Protein AF-A0A4V3BQ70-F1 (afdb_monomer_lite)

Radius of gyration: 15.65 Å; chains: 1; bounding box: 42×24×48 Å

Sequence (89 aa):
MNEQPVVLVTGALSSIGRATALVFARSKASVVMLDRLTQTSERKAAFLDTVPLKRAGTPEEIAQAIVYVASASFMTGEVLRVNGGRTAS

pLDDT: mean 79.4, std 8.73, range [48.72, 93.12]

Foldseek 3Di:
DPDQAEEEFEQCVDAPSVVVQVVSVVVRHNYHYHYDPPQDPVNVQVVLVLAPQSDDDHSVLVVVVVVVQVPPPPDDDDDDDPGNPSDDD

Structure (mmCIF, N/CA/C/O backbone):
data_AF-A0A4V3BQ70-F1
#
_entry.id   AF-A0A4V3BQ70-F1
#
loop_
_atom_site.group_PDB
_atom_site.id
_atom_site.type_symbol
_atom_site.label_atom_id
_atom_site.label_alt_id
_atom_site.label_comp_id
_atom_site.label_asym_id
_atom_site.label_entity_id
_atom_site.label_seq_id
_atom_site.pdbx_PDB_ins_code
_atom_site.Cartn_x
_atom_site.Cartn_y
_atom_site.Cartn_z
_atom_site.occupancy
_atom_site.B_iso_or_equiv
_atom_site.auth_seq_id
_atom_site.auth_comp_id
_atom_site.auth_asym_id
_atom_site.auth_atom_id
_atom_site.pdbx_PDB_model_num
ATOM 1 N N . MET A 1 1 ? -6.123 -2.967 31.709 1.00 48.72 1 MET A N 1
ATOM 2 C CA . MET A 1 1 ? -4.920 -2.635 30.919 1.00 48.72 1 MET A CA 1
ATOM 3 C C . MET A 1 1 ? -5.403 -1.982 29.638 1.00 48.72 1 MET A C 1
ATOM 5 O O . MET A 1 1 ? -6.277 -2.554 29.006 1.00 48.72 1 MET A O 1
ATOM 9 N N . ASN A 1 2 ? -4.942 -0.775 29.304 1.00 52.66 2 ASN A N 1
ATOM 10 C CA . ASN A 1 2 ? -5.269 -0.169 28.011 1.00 52.66 2 ASN A CA 1
ATOM 11 C C . ASN A 1 2 ? -4.417 -0.862 26.948 1.00 52.66 2 ASN A C 1
ATOM 13 O O . ASN A 1 2 ? -3.230 -0.565 26.832 1.00 52.66 2 ASN A O 1
ATOM 17 N N . GLU A 1 3 ? -4.998 -1.800 26.209 1.00 68.19 3 GLU A N 1
ATOM 18 C CA . GLU A 1 3 ? -4.300 -2.455 25.106 1.00 68.19 3 GLU A CA 1
ATOM 19 C C . GLU A 1 3 ? -4.283 -1.508 23.906 1.00 68.19 3 GLU A C 1
ATOM 21 O O . GLU A 1 3 ? -5.263 -1.372 23.176 1.00 68.19 3 GLU A O 1
ATOM 26 N N . GLN A 1 4 ? -3.178 -0.781 23.736 1.00 72.75 4 GLN A N 1
ATOM 27 C CA . GLN A 1 4 ? -2.955 -0.039 22.500 1.00 72.75 4 GLN A CA 1
ATOM 28 C C . GLN A 1 4 ? -2.764 -1.054 21.364 1.00 72.75 4 GLN A C 1
ATOM 30 O O . GLN A 1 4 ? -1.882 -1.909 21.472 1.00 72.75 4 GLN A O 1
ATOM 35 N N . PRO A 1 5 ? -3.556 -0.985 20.282 1.00 78.31 5 PRO A N 1
ATOM 36 C CA . PRO A 1 5 ? -3.458 -1.951 19.198 1.00 78.31 5 PRO A CA 1
ATOM 37 C C . PRO A 1 5 ? -2.088 -1.850 18.517 1.00 78.31 5 PRO A C 1
ATOM 39 O O . PRO A 1 5 ? -1.600 -0.749 18.251 1.00 78.31 5 PRO A O 1
ATOM 42 N N . VAL A 1 6 ? -1.467 -2.997 18.233 1.00 80.94 6 VAL A N 1
ATOM 43 C CA . VAL A 1 6 ? -0.181 -3.084 17.525 1.00 80.94 6 VAL A CA 1
ATOM 44 C C . VAL A 1 6 ? -0.437 -3.340 16.040 1.00 80.94 6 VAL A C 1
ATOM 46 O O . VAL A 1 6 ? -1.164 -4.267 15.691 1.00 80.94 6 VAL A O 1
ATOM 49 N N . VAL A 1 7 ? 0.164 -2.535 15.157 1.00 81.81 7 VAL A N 1
ATO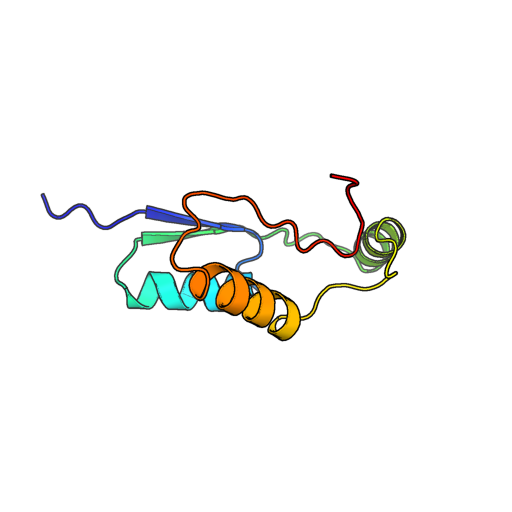M 50 C CA . VAL A 1 7 ? -0.023 -2.620 13.697 1.00 81.81 7 VAL A CA 1
ATOM 51 C C . VAL A 1 7 ? 1.331 -2.712 12.996 1.00 81.81 7 VAL A C 1
ATOM 53 O O . VAL A 1 7 ? 2.174 -1.835 13.164 1.00 81.81 7 VAL A O 1
ATOM 56 N N . LEU A 1 8 ? 1.536 -3.750 12.180 1.00 82.56 8 LEU A N 1
ATOM 57 C CA . LEU A 1 8 ? 2.710 -3.891 11.312 1.00 82.56 8 LEU A CA 1
ATOM 58 C C . LEU A 1 8 ? 2.400 -3.340 9.916 1.00 82.56 8 LEU A C 1
ATOM 60 O O . LEU A 1 8 ? 1.466 -3.799 9.263 1.00 82.56 8 LEU A O 1
ATOM 64 N N . VAL A 1 9 ? 3.216 -2.402 9.434 1.00 84.12 9 VAL A N 1
ATOM 65 C CA . VAL A 1 9 ? 3.098 -1.840 8.082 1.00 84.12 9 VAL A CA 1
ATOM 66 C C . VAL A 1 9 ? 4.359 -2.146 7.278 1.00 84.12 9 VAL A C 1
ATOM 68 O O . VAL A 1 9 ? 5.451 -1.700 7.628 1.00 84.12 9 VAL A O 1
ATOM 71 N N . THR A 1 10 ? 4.209 -2.894 6.181 1.00 83.06 10 THR A N 1
ATOM 72 C CA . THR A 1 10 ? 5.294 -3.181 5.228 1.00 83.06 10 THR A CA 1
ATOM 73 C C . THR A 1 10 ? 5.322 -2.145 4.100 1.00 83.06 10 THR A C 1
ATOM 75 O O . THR A 1 10 ? 4.264 -1.808 3.571 1.00 83.06 10 THR A O 1
ATOM 78 N N . GLY A 1 11 ? 6.501 -1.667 3.690 1.00 80.00 11 GLY A N 1
ATOM 79 C CA . GLY A 1 11 ? 6.626 -0.560 2.727 1.00 80.00 11 GLY A CA 1
ATOM 80 C C . GLY A 1 11 ? 6.330 0.808 3.355 1.00 80.00 11 GLY A C 1
ATOM 81 O O . GLY A 1 11 ? 5.847 1.718 2.684 1.00 80.00 11 GLY A O 1
ATOM 82 N N . ALA A 1 12 ? 6.535 0.932 4.670 1.00 85.00 12 ALA A N 1
ATOM 83 C CA . ALA A 1 12 ? 6.108 2.080 5.466 1.00 85.00 12 ALA A CA 1
ATOM 84 C C . ALA A 1 12 ? 6.920 3.367 5.236 1.00 85.00 12 ALA A C 1
ATOM 86 O O . ALA A 1 12 ? 6.511 4.433 5.697 1.00 85.00 12 ALA A O 1
ATOM 87 N N . LEU A 1 13 ? 8.055 3.306 4.534 1.00 79.25 13 LEU A N 1
ATOM 88 C CA . LEU A 1 13 ? 8.905 4.476 4.300 1.00 79.25 13 LEU A CA 1
ATOM 89 C C . LEU A 1 13 ? 8.458 5.293 3.085 1.00 79.25 13 LEU A C 1
ATOM 91 O O . LEU A 1 13 ? 8.855 6.452 2.954 1.00 79.25 13 LEU A O 1
ATOM 95 N N . SER A 1 14 ? 7.615 4.742 2.205 1.00 77.75 14 SER A N 1
ATOM 96 C CA . SER A 1 14 ? 7.174 5.437 0.992 1.00 77.75 14 SER A CA 1
ATOM 97 C C . SER A 1 14 ? 5.699 5.208 0.651 1.00 77.75 14 SER A C 1
ATOM 99 O O . SER A 1 14 ? 5.079 4.236 1.081 1.00 77.75 14 SER A O 1
ATOM 101 N N . SER A 1 15 ? 5.134 6.121 -0.150 1.00 82.88 15 SER A N 1
ATOM 102 C CA . SER A 1 15 ? 3.820 5.950 -0.785 1.00 82.88 15 SER A CA 1
ATOM 103 C C . SER A 1 15 ? 2.696 5.622 0.227 1.00 82.88 15 SER A C 1
ATOM 105 O O . SER A 1 15 ? 2.584 6.254 1.281 1.00 82.88 15 SER A O 1
ATOM 107 N N . ILE A 1 16 ? 1.860 4.634 -0.089 1.00 82.62 16 ILE A N 1
ATOM 108 C CA . ILE A 1 16 ? 0.684 4.196 0.675 1.00 82.62 16 ILE A CA 1
ATOM 109 C C . ILE A 1 16 ? 1.050 3.637 2.047 1.00 82.62 16 ILE A C 1
ATOM 111 O O . ILE A 1 16 ? 0.338 3.895 3.018 1.00 82.62 16 ILE A O 1
ATOM 115 N N . GLY A 1 17 ? 2.156 2.895 2.155 1.00 85.00 17 GLY A N 1
ATOM 116 C CA . GLY A 1 17 ? 2.588 2.335 3.435 1.00 85.00 17 GLY A CA 1
ATOM 117 C C . GLY A 1 17 ? 2.881 3.445 4.440 1.00 85.00 17 GLY A C 1
ATOM 118 O O . GLY A 1 17 ? 2.432 3.379 5.582 1.00 85.00 17 GLY A O 1
ATOM 119 N N . ARG A 1 18 ? 3.522 4.532 3.996 1.00 86.38 18 ARG A N 1
ATOM 120 C CA . ARG A 1 18 ? 3.756 5.712 4.839 1.00 86.38 18 ARG A CA 1
A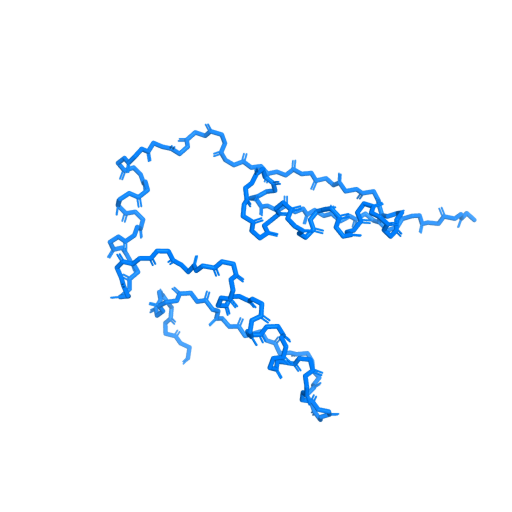TOM 121 C C . ARG A 1 18 ? 2.456 6.386 5.271 1.00 86.38 18 ARG A C 1
ATOM 123 O O . ARG A 1 18 ? 2.297 6.697 6.449 1.00 86.38 18 ARG A O 1
ATOM 130 N N . ALA A 1 19 ? 1.523 6.607 4.345 1.00 85.31 19 ALA A N 1
ATOM 131 C CA . ALA A 1 19 ? 0.232 7.217 4.669 1.00 85.31 19 ALA A CA 1
ATOM 132 C C . ALA A 1 19 ? -0.560 6.365 5.679 1.00 85.31 19 ALA A C 1
ATOM 134 O O . ALA A 1 19 ? -1.069 6.885 6.670 1.00 85.31 19 ALA A O 1
ATOM 135 N N . THR A 1 20 ? -0.576 5.047 5.479 1.00 84.19 20 THR A N 1
ATOM 136 C CA . THR A 1 20 ? -1.235 4.072 6.358 1.00 84.19 20 THR A CA 1
ATOM 137 C C . THR A 1 20 ? -0.612 4.070 7.754 1.00 84.19 20 THR A C 1
ATOM 139 O O . THR A 1 20 ? -1.321 4.177 8.754 1.00 84.19 20 THR A O 1
ATOM 142 N N . ALA A 1 21 ? 0.720 4.032 7.836 1.00 83.31 21 ALA A N 1
ATOM 143 C CA . ALA A 1 21 ? 1.446 4.076 9.101 1.00 83.31 21 ALA A CA 1
ATOM 144 C C . ALA A 1 21 ? 1.166 5.369 9.891 1.00 83.31 21 ALA A C 1
ATOM 146 O O . ALA A 1 21 ? 0.983 5.324 11.107 1.00 83.31 21 ALA A O 1
ATOM 147 N N . LEU A 1 22 ? 1.060 6.514 9.204 1.00 85.19 22 LEU A N 1
ATOM 148 C CA . LEU A 1 22 ? 0.719 7.798 9.825 1.00 85.19 22 LEU A CA 1
ATOM 149 C C . LEU A 1 22 ? -0.711 7.832 10.373 1.00 85.19 22 LEU A C 1
ATOM 151 O O . LEU A 1 22 ? -0.934 8.397 11.444 1.00 85.19 22 LEU A O 1
ATOM 155 N N . VAL A 1 23 ? -1.676 7.239 9.667 1.00 90.00 23 VAL A N 1
ATOM 156 C CA . VAL A 1 23 ? -3.066 7.153 10.140 1.00 90.00 23 VAL A CA 1
ATOM 157 C C . VAL A 1 23 ? -3.143 6.326 11.423 1.00 90.00 23 VAL A C 1
ATOM 159 O O . VAL A 1 23 ? -3.696 6.797 12.415 1.00 90.00 23 VAL A O 1
ATOM 162 N N . PHE A 1 24 ? -2.523 5.146 11.453 1.00 88.62 24 PHE A N 1
ATOM 163 C CA . PHE A 1 24 ? -2.518 4.307 12.654 1.00 88.62 24 PHE A CA 1
ATOM 164 C C . PHE A 1 24 ? -1.779 4.955 13.829 1.00 88.62 24 PHE A C 1
ATOM 166 O O . PHE A 1 24 ? -2.266 4.897 14.960 1.00 88.62 24 PHE A O 1
ATOM 173 N N . ALA A 1 25 ? -0.668 5.648 13.568 1.00 79.62 25 ALA A N 1
ATOM 174 C CA . ALA A 1 25 ? 0.045 6.395 14.600 1.00 79.62 25 ALA A CA 1
ATOM 175 C C . ALA A 1 25 ? -0.838 7.497 15.222 1.00 79.62 25 ALA A C 1
ATOM 177 O O . ALA A 1 25 ? -0.871 7.650 16.443 1.00 79.62 25 ALA A O 1
ATOM 178 N N . ARG A 1 26 ? -1.614 8.230 14.406 1.00 89.62 26 ARG A N 1
ATOM 179 C CA . ARG A 1 26 ? -2.566 9.254 14.888 1.00 89.62 26 ARG A CA 1
ATOM 180 C C . ARG A 1 26 ? -3.703 8.659 15.718 1.00 89.62 26 ARG A C 1
ATOM 182 O O . ARG A 1 26 ? -4.145 9.292 16.673 1.00 89.62 26 ARG A O 1
ATOM 189 N N . SER A 1 27 ? -4.123 7.437 15.407 1.00 87.00 27 SER A N 1
ATOM 190 C CA . SER A 1 27 ? -5.123 6.690 16.178 1.00 87.00 27 SER A CA 1
ATOM 191 C C . SER A 1 27 ? -4.571 6.042 17.454 1.00 87.00 27 SER A C 1
ATOM 193 O O . SER A 1 27 ? -5.264 5.238 18.072 1.00 87.00 27 SER A O 1
ATOM 195 N N . LYS A 1 28 ? -3.348 6.398 17.880 1.00 88.25 28 LYS A N 1
ATOM 196 C CA . LYS A 1 28 ? -2.673 5.871 19.082 1.00 88.25 28 LYS A CA 1
ATOM 197 C C . LYS A 1 28 ? -2.387 4.364 19.033 1.00 88.25 28 LYS A C 1
ATOM 199 O O . LYS A 1 28 ? -2.261 3.730 20.080 1.00 88.25 28 LYS A O 1
ATOM 204 N N . ALA A 1 29 ? -2.274 3.790 17.836 1.00 86.38 29 ALA A N 1
ATOM 205 C CA . ALA A 1 29 ? -1.749 2.442 17.673 1.00 86.38 29 ALA A CA 1
ATOM 206 C C . ALA A 1 29 ? -0.220 2.442 17.839 1.00 86.38 29 ALA A C 1
ATOM 208 O O . ALA A 1 29 ? 0.462 3.389 17.439 1.00 86.38 29 ALA A O 1
ATOM 209 N N . SER A 1 30 ? 0.327 1.352 18.372 1.00 74.56 30 SER A N 1
ATOM 210 C CA . SER A 1 30 ? 1.765 1.079 18.326 1.00 74.56 30 SER A CA 1
ATOM 211 C C . SER A 1 30 ? 2.120 0.550 16.937 1.00 74.56 30 SER A C 1
ATOM 213 O O . SER A 1 30 ? 1.768 -0.575 16.583 1.00 74.56 30 SER A O 1
ATOM 215 N N . VAL A 1 31 ? 2.776 1.373 16.119 1.00 77.06 31 VAL A N 1
ATOM 216 C CA . VAL A 1 31 ? 3.058 1.042 14.714 1.00 77.06 31 VAL A CA 1
ATOM 217 C C . VAL A 1 31 ? 4.480 0.513 14.558 1.00 77.06 31 VAL A C 1
ATOM 219 O O . VAL A 1 31 ? 5.447 1.228 14.812 1.00 77.06 31 VAL A O 1
ATOM 222 N N . VAL A 1 32 ? 4.610 -0.723 14.079 1.00 75.94 32 VAL A N 1
ATOM 223 C CA . VAL A 1 32 ? 5.883 -1.308 13.642 1.00 75.94 32 VAL A CA 1
ATOM 224 C C . VAL A 1 32 ? 6.012 -1.089 12.140 1.00 75.94 32 VAL A C 1
ATOM 226 O O . VAL A 1 32 ? 5.158 -1.504 11.359 1.00 75.94 32 VAL A O 1
ATOM 229 N N . MET A 1 33 ? 7.082 -0.419 11.728 1.00 78.31 33 MET A N 1
ATOM 230 C CA . MET A 1 33 ? 7.353 -0.109 10.327 1.00 78.3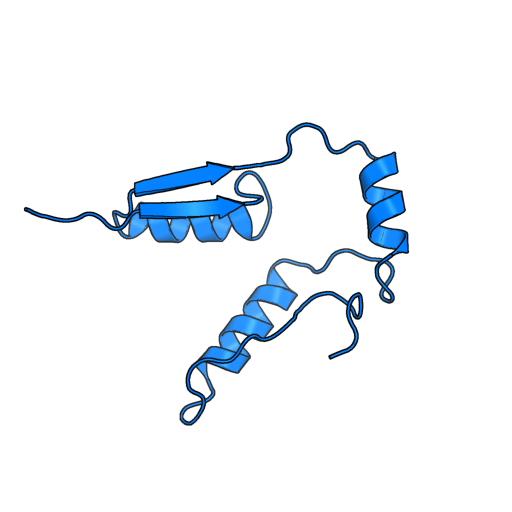1 33 MET A CA 1
ATOM 231 C C . MET A 1 33 ? 8.441 -1.036 9.798 1.00 78.31 33 MET A C 1
ATOM 233 O O . MET A 1 33 ? 9.530 -1.105 10.363 1.00 78.31 33 MET A O 1
ATOM 237 N N . LEU A 1 34 ? 8.154 -1.729 8.700 1.00 64.75 34 LEU A N 1
ATOM 238 C CA . LEU A 1 34 ? 9.116 -2.570 8.001 1.00 64.75 34 LEU A CA 1
ATOM 239 C C . LEU A 1 34 ? 9.214 -2.104 6.554 1.00 64.75 34 LEU A C 1
ATOM 241 O O . LEU A 1 34 ? 8.206 -1.933 5.874 1.00 64.75 34 LEU A O 1
ATOM 245 N N . ASP A 1 35 ? 10.425 -1.927 6.050 1.00 72.38 35 ASP A N 1
ATOM 246 C CA . ASP A 1 35 ? 10.632 -1.60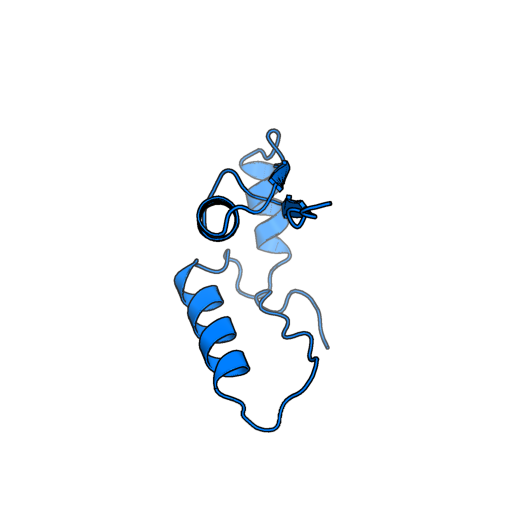7 4.644 1.00 72.38 35 ASP A CA 1
ATOM 247 C C . ASP A 1 35 ? 11.875 -2.308 4.112 1.00 72.38 35 ASP A C 1
ATOM 249 O O . ASP A 1 35 ? 12.811 -2.624 4.850 1.00 72.38 35 ASP A O 1
ATOM 253 N N . ARG A 1 36 ? 11.877 -2.571 2.809 1.00 68.19 36 ARG A N 1
ATOM 254 C CA . ARG A 1 36 ? 13.015 -3.179 2.131 1.00 68.19 36 ARG A CA 1
ATOM 255 C C . ARG A 1 36 ? 13.943 -2.066 1.669 1.00 68.19 36 ARG A C 1
ATOM 257 O O . ARG A 1 36 ? 13.857 -1.603 0.538 1.00 68.19 36 ARG A O 1
ATOM 264 N N . LEU A 1 37 ? 14.884 -1.709 2.537 1.00 58.38 37 LEU A N 1
ATOM 265 C CA . LEU A 1 37 ? 15.924 -0.698 2.295 1.00 58.38 37 LEU A CA 1
ATOM 266 C C . LEU A 1 37 ? 16.897 -1.041 1.142 1.00 58.38 37 LEU A C 1
ATOM 268 O O . LEU A 1 37 ? 17.749 -0.232 0.798 1.00 58.38 37 LEU A O 1
ATOM 272 N N . THR A 1 38 ? 16.796 -2.231 0.539 1.00 55.00 38 THR A N 1
ATOM 273 C CA . THR A 1 38 ? 17.774 -2.789 -0.418 1.00 55.00 38 THR A CA 1
ATOM 274 C C . THR A 1 38 ? 17.225 -2.985 -1.840 1.00 55.00 38 THR A C 1
ATOM 276 O O . THR A 1 38 ? 17.725 -3.820 -2.606 1.00 55.00 38 THR A O 1
ATOM 279 N N . GLN A 1 39 ? 16.167 -2.263 -2.223 1.00 66.44 39 GLN A N 1
ATOM 280 C CA . GLN A 1 39 ? 15.629 -2.347 -3.585 1.00 66.44 39 GLN A CA 1
ATOM 281 C C . GLN A 1 39 ? 16.463 -1.497 -4.554 1.00 66.44 39 GLN A C 1
ATOM 283 O O . GLN A 1 39 ? 16.417 -0.273 -4.514 1.00 66.44 39 GLN A O 1
ATOM 288 N N . THR A 1 40 ? 17.217 -2.155 -5.437 1.00 78.25 40 THR A N 1
ATOM 289 C CA . THR A 1 40 ? 17.941 -1.488 -6.527 1.00 78.25 40 THR A CA 1
ATOM 290 C C . THR A 1 40 ? 16.999 -1.139 -7.684 1.00 78.25 40 THR A C 1
ATOM 292 O O . THR A 1 40 ? 15.915 -1.722 -7.816 1.00 78.25 40 THR A O 1
ATOM 295 N N . SER A 1 41 ? 17.419 -0.212 -8.545 1.00 77.56 41 SER A N 1
ATOM 296 C CA . SER A 1 41 ? 16.707 0.176 -9.770 1.00 77.56 41 SER A CA 1
ATOM 297 C C . SER A 1 41 ? 16.408 -1.031 -10.664 1.00 77.56 41 SER A C 1
ATOM 299 O O . SER A 1 41 ? 15.304 -1.164 -11.187 1.00 77.56 41 SER A O 1
ATOM 301 N N . GLU A 1 42 ? 17.359 -1.958 -10.767 1.00 83.12 42 GLU A N 1
ATOM 302 C CA . GLU A 1 42 ? 17.266 -3.182 -11.565 1.00 83.12 42 GLU A CA 1
ATOM 303 C C . GLU A 1 42 ? 16.249 -4.147 -10.959 1.00 83.12 42 GLU A C 1
ATOM 305 O O . GLU A 1 42 ? 15.413 -4.697 -11.670 1.00 83.12 42 GLU A O 1
ATOM 310 N N . ARG A 1 43 ? 16.249 -4.311 -9.628 1.00 79.81 43 ARG A N 1
ATOM 311 C CA . ARG A 1 43 ? 15.246 -5.127 -8.925 1.00 79.81 43 ARG A CA 1
ATOM 312 C C . ARG A 1 43 ? 13.846 -4.545 -9.069 1.00 79.81 43 ARG A C 1
ATOM 314 O O . ARG A 1 43 ? 12.884 -5.300 -9.191 1.00 79.81 43 ARG A O 1
ATOM 321 N N . LYS A 1 44 ? 13.727 -3.215 -9.059 1.00 79.38 44 LYS A N 1
ATOM 322 C CA . LYS A 1 44 ? 12.463 -2.522 -9.315 1.00 79.38 44 LYS A CA 1
ATOM 323 C C . LYS A 1 44 ? 11.998 -2.763 -10.750 1.00 79.38 44 LYS A C 1
ATOM 325 O O . LYS A 1 44 ? 10.852 -3.149 -10.937 1.00 79.38 44 LYS A O 1
ATOM 330 N N . ALA A 1 45 ? 12.872 -2.594 -11.740 1.00 83.38 45 ALA A N 1
ATOM 331 C CA . ALA A 1 45 ? 12.552 -2.837 -13.145 1.00 83.38 45 ALA A CA 1
ATOM 332 C C . ALA A 1 45 ? 12.141 -4.297 -13.398 1.00 83.38 45 ALA A C 1
ATOM 334 O O . ALA A 1 45 ? 11.080 -4.540 -13.965 1.00 83.38 45 ALA A O 1
ATOM 335 N N . ALA A 1 46 ? 12.909 -5.262 -12.883 1.00 85.94 46 ALA A N 1
ATOM 336 C CA . ALA A 1 46 ? 12.588 -6.685 -12.980 1.00 85.94 46 ALA A CA 1
ATOM 337 C C . ALA A 1 46 ? 11.242 -7.021 -12.321 1.00 85.94 46 ALA A C 1
ATOM 339 O O . ALA A 1 46 ? 10.459 -7.792 -12.864 1.00 85.94 46 ALA A O 1
ATOM 340 N N . PHE A 1 47 ? 10.930 -6.412 -11.171 1.00 83.75 47 PHE A N 1
ATOM 341 C CA . PHE A 1 47 ? 9.621 -6.571 -10.539 1.00 83.75 47 PHE A CA 1
ATOM 342 C C . PHE A 1 47 ? 8.488 -6.009 -11.407 1.00 83.75 47 PHE A C 1
ATOM 344 O O . PHE A 1 47 ? 7.474 -6.682 -11.586 1.00 83.75 47 PHE A O 1
ATOM 351 N N . LEU A 1 48 ? 8.652 -4.802 -11.953 1.00 85.50 48 LEU A N 1
ATOM 352 C CA . LEU A 1 48 ? 7.650 -4.177 -12.820 1.00 85.50 48 LEU A CA 1
ATOM 353 C C . LEU A 1 48 ? 7.395 -4.988 -14.090 1.00 85.50 48 LEU A C 1
ATOM 355 O O . LEU A 1 48 ? 6.261 -5.021 -14.560 1.00 85.50 48 LEU A O 1
ATOM 359 N N . ASP A 1 49 ? 8.403 -5.692 -14.601 1.00 90.50 49 ASP A N 1
ATOM 360 C CA . ASP A 1 49 ? 8.239 -6.557 -15.765 1.00 90.50 49 ASP A CA 1
ATOM 361 C C . ASP A 1 49 ? 7.322 -7.762 -15.485 1.00 90.50 49 ASP A C 1
ATOM 363 O O . ASP A 1 49 ? 6.611 -8.226 -16.378 1.00 90.50 49 ASP A O 1
ATOM 367 N N . THR A 1 50 ? 7.231 -8.208 -14.226 1.00 87.75 50 THR A N 1
ATOM 368 C CA . THR A 1 50 ? 6.267 -9.247 -13.816 1.00 87.75 50 THR A CA 1
ATOM 369 C C . THR A 1 50 ? 4.824 -8.745 -13.717 1.00 87.75 50 THR A C 1
ATOM 371 O O . THR A 1 50 ? 3.905 -9.555 -13.616 1.00 87.75 50 THR A O 1
ATOM 374 N N . VAL A 1 51 ? 4.598 -7.427 -13.724 1.00 89.75 51 VAL A N 1
ATOM 375 C CA . VAL A 1 51 ? 3.261 -6.824 -13.663 1.00 89.75 51 VAL A CA 1
ATOM 376 C C . VAL A 1 51 ? 2.728 -6.663 -15.091 1.00 89.75 51 VAL A C 1
ATOM 378 O O . VAL A 1 51 ? 3.360 -5.964 -15.880 1.00 89.75 51 VAL A O 1
ATOM 381 N N . PRO A 1 52 ? 1.560 -7.224 -15.452 1.00 93.12 52 PRO A N 1
ATOM 382 C CA . PRO A 1 52 ? 0.995 -7.063 -16.797 1.00 93.12 52 PRO A CA 1
ATOM 383 C C . PRO A 1 52 ? 0.799 -5.612 -17.246 1.00 93.12 52 PRO A C 1
ATOM 385 O O . PRO A 1 52 ? 1.060 -5.295 -18.401 1.00 93.12 52 PRO A O 1
ATOM 388 N N . LEU A 1 53 ? 0.422 -4.709 -16.335 1.00 91.31 53 LEU A N 1
ATOM 389 C CA . LEU A 1 53 ? 0.328 -3.270 -16.630 1.00 91.31 53 LEU A CA 1
ATOM 390 C C . LEU A 1 53 ? 1.689 -2.564 -16.792 1.00 91.31 53 LEU A C 1
ATOM 392 O O . LEU A 1 53 ? 1.716 -1.370 -17.080 1.00 91.31 53 LEU A O 1
ATOM 396 N N . LYS A 1 54 ? 2.811 -3.266 -16.577 1.00 88.69 54 LYS A N 1
ATOM 397 C CA . LYS A 1 54 ? 4.196 -2.775 -16.724 1.00 88.69 54 LYS A CA 1
ATOM 398 C C . LYS A 1 54 ? 4.523 -1.505 -15.932 1.00 88.69 54 LYS A C 1
ATOM 400 O O . LYS A 1 54 ? 5.471 -0.786 -16.241 1.00 88.69 54 LYS A O 1
ATOM 405 N N . ARG A 1 55 ? 3.764 -1.233 -14.869 1.00 86.31 55 ARG A N 1
ATOM 406 C CA . ARG A 1 55 ? 3.975 -0.094 -13.971 1.00 86.31 55 ARG A CA 1
ATOM 407 C C . ARG A 1 55 ? 3.553 -0.413 -12.547 1.00 86.31 55 ARG A C 1
ATOM 409 O O . ARG A 1 55 ? 2.775 -1.333 -12.303 1.00 86.31 55 ARG A O 1
ATOM 416 N N . ALA A 1 56 ? 4.058 0.383 -11.610 1.00 82.38 56 ALA A N 1
ATOM 417 C CA . ALA A 1 56 ? 3.540 0.385 -10.253 1.00 82.38 56 ALA A CA 1
ATOM 418 C C . ALA A 1 56 ? 2.144 1.026 -10.236 1.00 82.38 56 ALA A C 1
ATOM 420 O O . ALA A 1 56 ? 1.872 1.956 -11.003 1.00 82.38 56 ALA A O 1
ATOM 421 N N . GLY A 1 57 ? 1.283 0.538 -9.343 1.00 77.31 57 GLY A N 1
ATOM 422 C CA . GLY A 1 57 ? 0.067 1.258 -8.980 1.00 77.31 57 GLY A CA 1
ATOM 423 C C . GLY A 1 57 ? 0.412 2.559 -8.253 1.00 77.31 57 GLY A C 1
ATOM 424 O O . GLY A 1 57 ? 1.423 2.624 -7.541 1.00 77.31 57 GLY A O 1
ATOM 425 N N . THR A 1 58 ? -0.404 3.591 -8.441 1.00 81.25 58 THR A N 1
ATOM 426 C CA . THR A 1 58 ? -0.260 4.859 -7.718 1.00 81.25 58 THR A CA 1
ATOM 427 C C . THR A 1 58 ? -1.017 4.817 -6.384 1.00 81.25 58 THR A C 1
ATOM 429 O O . THR A 1 58 ? -1.920 3.992 -6.207 1.00 81.25 58 THR A O 1
ATOM 432 N N . PRO A 1 59 ? -0.678 5.693 -5.420 1.00 73.88 59 PRO A N 1
ATOM 433 C CA . PRO A 1 59 ? -1.460 5.846 -4.194 1.00 73.88 59 PRO A CA 1
ATOM 434 C C . PRO A 1 59 ? -2.955 6.064 -4.431 1.00 73.88 59 PRO A C 1
ATOM 436 O O . PRO A 1 59 ? -3.780 5.495 -3.719 1.00 73.88 59 PRO A O 1
ATOM 439 N N . GLU A 1 60 ? -3.299 6.857 -5.442 1.00 79.25 60 GLU A N 1
ATOM 440 C CA . GLU A 1 60 ? -4.671 7.229 -5.780 1.00 79.25 60 GLU A CA 1
ATOM 441 C C . GLU A 1 60 ? -5.477 6.018 -6.262 1.00 79.25 60 GLU A C 1
ATOM 443 O O . GLU A 1 60 ? -6.621 5.848 -5.848 1.00 79.25 60 GLU A O 1
ATOM 448 N N . GLU A 1 61 ? -4.875 5.135 -7.062 1.00 81.69 61 GLU A N 1
ATOM 449 C CA . GLU A 1 61 ? -5.520 3.896 -7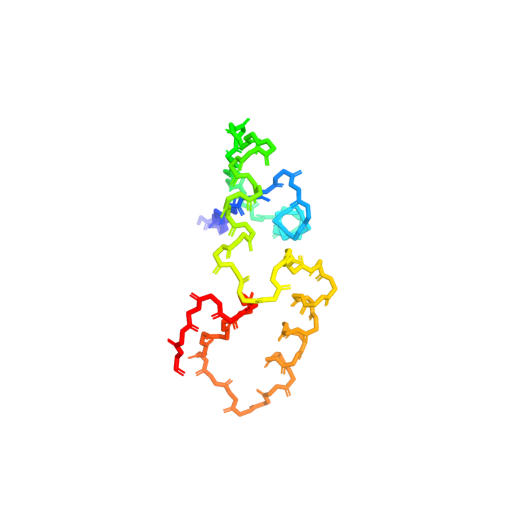.522 1.00 81.69 61 GLU A CA 1
ATOM 450 C C . GLU A 1 61 ? -5.833 2.950 -6.354 1.00 81.69 61 GLU A C 1
ATOM 452 O O . GLU A 1 61 ? -6.886 2.311 -6.324 1.00 81.69 61 GLU A O 1
ATOM 457 N N . ILE A 1 62 ? -4.953 2.894 -5.349 1.00 77.38 62 ILE A N 1
ATOM 458 C CA . ILE A 1 62 ? -5.204 2.110 -4.134 1.00 77.38 62 ILE A CA 1
ATOM 459 C C . ILE A 1 62 ? -6.293 2.760 -3.274 1.00 77.38 62 ILE A C 1
ATOM 461 O O . ILE A 1 62 ? -7.172 2.063 -2.769 1.00 77.38 62 ILE A O 1
ATOM 465 N N . ALA A 1 63 ? -6.283 4.088 -3.137 1.00 72.75 63 ALA A N 1
ATOM 466 C CA . ALA A 1 63 ? -7.315 4.812 -2.399 1.00 72.75 63 ALA A CA 1
ATOM 467 C C . ALA A 1 63 ? -8.710 4.615 -3.016 1.00 72.75 63 ALA A C 1
ATOM 469 O O . ALA A 1 63 ? -9.671 4.363 -2.290 1.00 72.75 63 ALA A O 1
ATOM 470 N N . GLN A 1 64 ? -8.821 4.659 -4.346 1.00 77.12 64 GLN A N 1
ATOM 471 C CA . GLN A 1 64 ? -10.078 4.403 -5.055 1.00 77.12 64 GLN A CA 1
ATOM 472 C C . GLN A 1 64 ? -10.619 2.994 -4.781 1.00 77.12 64 GLN A C 1
ATOM 474 O O . GLN A 1 64 ? -11.813 2.840 -4.532 1.00 77.12 64 GLN A O 1
ATOM 479 N N . ALA A 1 65 ? -9.754 1.976 -4.754 1.00 76.00 65 ALA A N 1
ATOM 480 C CA . ALA A 1 65 ? -10.159 0.610 -4.426 1.00 76.00 65 ALA A CA 1
ATOM 481 C C . ALA A 1 65 ? -10.654 0.468 -2.975 1.00 76.00 65 ALA A C 1
ATOM 483 O O . ALA A 1 65 ? -11.636 -0.230 -2.724 1.00 76.00 65 ALA A O 1
ATOM 484 N N . ILE A 1 66 ? -10.019 1.166 -2.025 1.00 73.50 66 ILE A N 1
ATOM 485 C CA . ILE A 1 66 ? -10.471 1.211 -0.626 1.00 73.50 66 ILE A CA 1
ATOM 486 C C . ILE A 1 66 ? -11.861 1.849 -0.535 1.00 73.50 66 ILE A C 1
ATOM 488 O O . ILE A 1 66 ? -12.741 1.290 0.114 1.00 73.50 66 ILE A O 1
ATOM 492 N N . VAL A 1 67 ? -12.074 2.990 -1.201 1.00 78.81 67 VAL A N 1
ATOM 493 C CA . VAL A 1 67 ? -13.378 3.675 -1.226 1.00 78.81 67 VAL A CA 1
ATOM 494 C C . VAL A 1 67 ? -14.453 2.784 -1.845 1.00 78.81 67 VAL A C 1
ATOM 496 O O . VAL A 1 67 ? -15.546 2.686 -1.294 1.00 78.81 67 VAL A O 1
ATOM 499 N N . TYR A 1 68 ? -14.136 2.095 -2.944 1.00 81.19 68 TYR A N 1
ATOM 500 C CA . TYR A 1 68 ? -15.049 1.153 -3.587 1.00 81.19 68 TYR A CA 1
ATOM 501 C C . TYR A 1 68 ? -15.511 0.060 -2.614 1.00 81.19 68 TYR A C 1
ATOM 503 O O . TYR A 1 68 ? -16.713 -0.094 -2.402 1.00 81.19 68 TYR A O 1
ATOM 511 N N . VAL A 1 69 ? -14.577 -0.635 -1.954 1.00 76.50 69 VAL A N 1
ATOM 512 C CA . VAL A 1 69 ? -14.910 -1.688 -0.976 1.00 76.50 69 VAL A CA 1
ATOM 513 C C . VAL A 1 69 ? -15.683 -1.120 0.212 1.00 76.50 69 VAL A C 1
ATOM 515 O O . VAL A 1 69 ? -16.695 -1.686 0.610 1.00 76.50 69 VAL A O 1
ATOM 518 N N . ALA A 1 70 ? -15.257 0.024 0.751 1.00 76.31 70 ALA A N 1
ATOM 519 C CA . ALA A 1 70 ? -15.923 0.664 1.885 1.00 76.31 70 ALA A CA 1
ATOM 520 C C . ALA A 1 70 ? -17.356 1.125 1.564 1.00 76.31 70 ALA A C 1
ATOM 522 O O . ALA A 1 70 ? -18.179 1.238 2.470 1.00 76.31 70 ALA A O 1
ATOM 523 N N . SER A 1 71 ? -17.665 1.388 0.291 1.00 82.50 71 SER A N 1
ATOM 524 C CA . SER A 1 71 ? -19.009 1.781 -0.145 1.00 82.50 71 SER A CA 1
ATOM 525 C C . SER A 1 71 ? -19.986 0.606 -0.292 1.00 82.50 71 SER A C 1
ATOM 527 O O . SER A 1 71 ? -21.194 0.824 -0.398 1.00 82.50 71 SER A O 1
ATOM 529 N N . ALA A 1 72 ? -19.502 -0.639 -0.277 1.00 85.44 72 ALA A N 1
ATOM 530 C CA . ALA A 1 72 ? -20.331 -1.825 -0.461 1.00 85.44 72 ALA A CA 1
ATOM 531 C C . ALA A 1 72 ? -21.014 -2.245 0.856 1.00 85.44 72 ALA A C 1
ATOM 533 O O . ALA A 1 72 ? -20.466 -3.005 1.650 1.00 85.44 72 ALA A O 1
ATOM 534 N N . SER A 1 73 ? -22.252 -1.789 1.072 1.00 90.06 73 SER A N 1
ATOM 535 C CA . SER A 1 73 ? -23.003 -1.980 2.329 1.00 90.06 73 SER A CA 1
ATOM 536 C C . SER A 1 73 ? -23.398 -3.425 2.661 1.00 90.06 73 SER A C 1
ATOM 538 O O . SER A 1 73 ? -23.781 -3.705 3.794 1.00 90.06 73 SER A O 1
ATOM 540 N N . PHE A 1 74 ? -23.312 -4.339 1.694 1.00 88.88 74 PHE A N 1
ATOM 541 C CA . PHE A 1 74 ? -23.636 -5.760 1.863 1.00 88.88 74 PHE A CA 1
ATOM 542 C C . PHE A 1 74 ? -22.406 -6.676 1.729 1.00 88.88 74 PHE A C 1
ATOM 544 O O . PHE A 1 74 ? -22.538 -7.896 1.681 1.00 88.88 74 PHE A O 1
ATOM 551 N N . MET A 1 75 ? -21.200 -6.103 1.644 1.00 79.19 75 MET A N 1
ATOM 552 C CA . MET A 1 75 ? -19.950 -6.858 1.575 1.00 79.19 75 MET A CA 1
ATOM 553 C C . MET A 1 75 ? -19.377 -7.054 2.979 1.00 79.19 75 MET A C 1
ATOM 555 O O . MET A 1 75 ? -19.190 -6.094 3.723 1.00 79.19 75 MET A O 1
ATOM 559 N N . THR A 1 76 ? -19.042 -8.293 3.335 1.00 73.88 76 THR A N 1
ATOM 560 C CA . THR A 1 76 ? -18.372 -8.610 4.602 1.00 73.88 76 THR A CA 1
ATOM 561 C C . THR A 1 76 ? -17.156 -9.490 4.342 1.00 73.88 76 THR A C 1
ATOM 563 O O . THR A 1 76 ? -17.312 -10.637 3.939 1.00 73.88 76 THR A O 1
ATOM 566 N N . GLY A 1 77 ? -1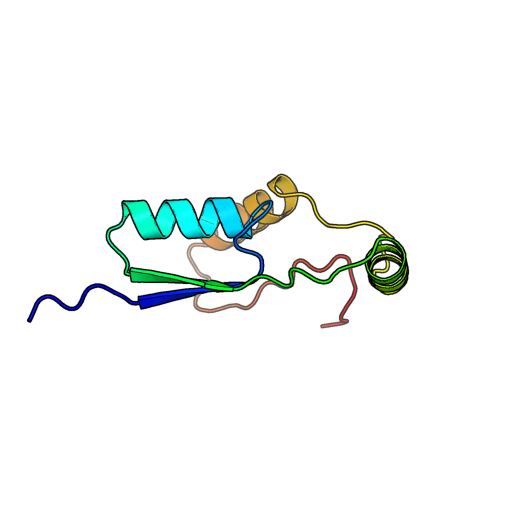5.957 -8.958 4.604 1.00 65.06 77 GLY A N 1
ATOM 567 C CA . GLY A 1 77 ? -14.705 -9.725 4.602 1.00 65.06 77 GLY A CA 1
ATOM 568 C C . GLY A 1 77 ? -14.279 -10.280 3.237 1.00 65.06 77 GLY A C 1
ATOM 569 O O . GLY A 1 77 ? -14.289 -11.488 3.047 1.00 65.06 77 GLY A O 1
ATOM 570 N N . GLU A 1 78 ? -13.829 -9.409 2.330 1.00 75.25 78 GLU A N 1
ATOM 571 C CA . GLU A 1 78 ? -13.326 -9.775 0.995 1.00 75.25 78 GLU A CA 1
ATOM 572 C C . GLU A 1 78 ? -11.877 -9.294 0.789 1.00 75.25 78 GLU A C 1
ATOM 574 O O . GLU A 1 78 ? -11.479 -8.253 1.323 1.00 75.25 78 GLU A O 1
ATOM 579 N N . VAL A 1 79 ? -11.080 -10.022 -0.006 1.00 76.88 79 VAL A N 1
ATOM 580 C CA . VAL A 1 79 ? -9.692 -9.647 -0.330 1.00 76.88 79 VAL A CA 1
ATOM 581 C C . VAL A 1 79 ? -9.617 -9.127 -1.763 1.00 76.88 79 VAL A C 1
ATOM 583 O O . VAL A 1 79 ? -9.334 -9.864 -2.709 1.00 76.88 79 VAL A O 1
ATOM 586 N N . LEU A 1 80 ? -9.788 -7.813 -1.920 1.00 78.69 80 LEU A N 1
ATOM 587 C CA . LEU A 1 80 ? -9.635 -7.154 -3.215 1.00 78.69 80 LEU A CA 1
ATOM 588 C C . LEU A 1 80 ? -8.150 -7.008 -3.593 1.00 78.69 80 LEU A C 1
ATOM 590 O O . LEU A 1 80 ? -7.403 -6.230 -2.994 1.00 78.69 80 LEU A O 1
ATOM 594 N N . ARG A 1 81 ? -7.708 -7.744 -4.620 1.00 82.06 81 ARG A N 1
ATOM 595 C CA . ARG A 1 81 ? -6.334 -7.666 -5.143 1.00 82.06 81 ARG A CA 1
ATOM 596 C C . ARG A 1 81 ? -6.185 -6.514 -6.134 1.00 82.06 81 ARG A C 1
ATOM 598 O O . ARG A 1 81 ? -6.663 -6.587 -7.258 1.00 82.06 81 ARG A O 1
ATOM 605 N N . VAL A 1 82 ? -5.417 -5.495 -5.753 1.00 83.69 82 VAL A N 1
ATOM 606 C CA . VAL A 1 82 ? -5.076 -4.349 -6.615 1.00 83.69 82 VAL A CA 1
ATOM 607 C C . VAL A 1 82 ? -3.602 -4.441 -7.020 1.00 83.69 82 VAL A C 1
ATOM 609 O O . VAL A 1 82 ? -2.735 -3.786 -6.448 1.00 83.69 82 VAL A O 1
ATOM 612 N N . ASN A 1 83 ? -3.284 -5.348 -7.950 1.00 84.44 83 ASN A N 1
ATOM 613 C CA . ASN A 1 83 ? -1.897 -5.746 -8.252 1.00 84.44 83 ASN A CA 1
ATOM 614 C C . ASN A 1 83 ? -1.485 -5.587 -9.729 1.00 84.44 83 ASN A C 1
ATOM 616 O O . ASN A 1 83 ? -0.454 -6.127 -10.132 1.00 84.44 83 ASN A O 1
ATOM 620 N N . GLY A 1 84 ? -2.294 -4.900 -10.542 1.00 87.62 84 GLY A N 1
ATOM 621 C CA . GLY A 1 84 ? -2.016 -4.685 -11.965 1.00 87.62 84 GLY A CA 1
ATOM 622 C C . GLY A 1 84 ? -2.015 -5.960 -12.816 1.00 87.62 84 GLY A C 1
ATOM 623 O O . GLY A 1 84 ? -1.314 -6.007 -13.824 1.00 87.62 84 GLY A O 1
ATOM 624 N N . GLY A 1 85 ? -2.756 -6.993 -12.395 1.00 88.31 85 GLY A N 1
ATOM 625 C CA . GLY A 1 85 ? -2.912 -8.264 -13.113 1.00 88.31 85 GLY A CA 1
ATOM 626 C C . GLY A 1 85 ? -1.879 -9.334 -12.751 1.00 88.31 85 GLY A C 1
ATOM 627 O O . GLY A 1 85 ? -1.856 -10.400 -13.354 1.00 88.31 85 GLY A O 1
ATOM 628 N N . ARG A 1 86 ? -1.010 -9.083 -11.764 1.00 84.62 86 ARG A N 1
ATOM 629 C CA . ARG A 1 86 ? 0.111 -9.975 -11.409 1.00 84.62 86 ARG A CA 1
ATOM 630 C C . ARG A 1 86 ? -0.321 -11.343 -10.861 1.00 84.62 86 ARG A C 1
ATOM 632 O O . ARG A 1 86 ? 0.503 -12.233 -10.681 1.00 84.62 86 ARG A O 1
ATOM 639 N N . THR A 1 87 ? -1.589 -11.513 -10.520 1.00 79.50 87 THR A N 1
ATOM 640 C CA . THR A 1 87 ? -2.144 -12.791 -10.067 1.00 79.50 87 THR A CA 1
ATOM 641 C C . THR A 1 87 ? -3.510 -12.931 -10.714 1.00 79.50 87 THR A C 1
ATOM 643 O O . THR A 1 87 ? -4.323 -12.024 -10.561 1.00 79.50 87 THR A O 1
ATOM 646 N N . ALA A 1 88 ? -3.739 -14.027 -11.438 1.00 62.47 88 ALA A N 1
ATOM 647 C CA . ALA A 1 88 ? -5.084 -14.404 -11.850 1.00 62.47 88 ALA A CA 1
ATOM 648 C C . ALA A 1 88 ? -5.832 -14.901 -10.606 1.00 62.47 88 ALA A C 1
ATOM 650 O O . ALA A 1 88 ? -5.281 -15.685 -9.828 1.00 62.47 88 ALA A O 1
ATOM 651 N N . SER A 1 89 ? -7.038 -14.392 -10.393 1.00 58.31 89 SER A N 1
ATOM 652 C CA . SER A 1 89 ? -7.980 -14.827 -9.359 1.00 58.31 89 SER A CA 1
ATOM 653 C C . SER A 1 89 ? -9.259 -15.276 -10.027 1.00 58.31 89 SER A C 1
ATOM 655 O O . SER A 1 89 ? -9.656 -14.556 -10.971 1.00 58.31 89 SER A O 1
#

Secondary structure (DSSP, 8-state):
---PPEEEEETTTSHHHHHHHHHHHHTT-EEEEE--TT--HHHHHHHHHTSTTSSPPPHHHHHHHHHHHHH-TT--S-----STTSS--